Protein AF-A0A3A4U657-F1 (afdb_monomer_lite)

Sequence (75 aa):
MCGCHGRGAQIEGFAIPCLLLLLSEKPSHGYELVERLESDFGMSGVDPGGVYRNLKRLEDDGCLDSEWETGDTGP

pLDDT: mean 80.79, std 17.16, range [41.47, 95.06]

Secondary structure (DSSP, 8-state):
-----------TTSHHHHHHHHHHH----HHHHHHHHHHHH--TT--HHHHHHHHHHHHHTTS------------

Radius of gyration: 14.93 Å; chains: 1; bounding box: 36×32×45 Å

Structure (mmCIF, N/CA/C/O backbone):
data_AF-A0A3A4U657-F1
#
_entry.id   AF-A0A3A4U657-F1
#
loop_
_atom_site.group_PDB
_atom_site.id
_atom_site.type_symbol
_atom_site.label_atom_id
_atom_site.label_alt_id
_atom_site.label_comp_id
_atom_site.label_asym_id
_atom_site.label_entity_id
_atom_site.label_seq_id
_atom_site.pdbx_PDB_ins_code
_atom_site.Cartn_x
_atom_site.Cartn_y
_atom_site.Cartn_z
_atom_site.occupancy
_atom_site.B_iso_or_equiv
_atom_site.auth_seq_id
_atom_site.auth_comp_id
_atom_site.auth_asym_id
_atom_site.auth_atom_id
_atom_site.pdbx_PDB_model_num
ATOM 1 N N . MET A 1 1 ? 19.713 12.175 -27.594 1.00 42.72 1 MET A N 1
ATOM 2 C CA . MET A 1 1 ? 20.359 11.324 -26.574 1.00 42.72 1 MET A CA 1
ATOM 3 C C . MET A 1 1 ? 19.290 10.375 -26.062 1.00 42.72 1 MET A C 1
ATOM 5 O O . MET A 1 1 ? 18.256 10.839 -25.607 1.00 42.72 1 MET A O 1
ATOM 9 N N . CYS A 1 2 ? 19.456 9.081 -26.327 1.00 41.47 2 CYS A N 1
ATOM 10 C CA . CYS A 1 2 ? 18.449 8.047 -26.095 1.00 41.47 2 CYS A CA 1
ATOM 11 C C . CYS A 1 2 ? 18.458 7.656 -24.609 1.00 41.47 2 CYS A C 1
ATOM 13 O O . CYS A 1 2 ? 19.491 7.228 -24.099 1.00 41.47 2 CYS A O 1
ATOM 15 N N . GLY A 1 3 ? 17.338 7.859 -23.912 1.00 44.62 3 GLY A N 1
ATOM 16 C CA . GLY A 1 3 ? 17.174 7.516 -22.501 1.00 44.62 3 GLY A CA 1
ATOM 17 C C . GLY A 1 3 ? 16.898 6.028 -22.324 1.00 44.62 3 GLY A C 1
ATOM 18 O O . GLY A 1 3 ? 15.746 5.611 -22.236 1.00 44.62 3 GLY A O 1
ATOM 19 N N . CYS A 1 4 ? 17.958 5.230 -22.269 1.00 46.53 4 CYS A N 1
ATOM 20 C CA . CYS A 1 4 ? 17.916 3.833 -21.853 1.00 46.53 4 CYS A CA 1
ATOM 21 C C . CYS A 1 4 ? 17.767 3.755 -20.321 1.00 46.53 4 CYS A C 1
ATOM 23 O O . CYS A 1 4 ? 18.721 3.413 -19.631 1.00 46.53 4 CYS A O 1
ATOM 25 N N . HIS A 1 5 ? 16.601 4.105 -19.773 1.00 53.00 5 HIS A N 1
ATOM 26 C CA . HIS A 1 5 ? 16.281 3.788 -18.377 1.00 53.00 5 HIS A CA 1
ATOM 27 C C . HIS A 1 5 ? 15.729 2.366 -18.334 1.00 53.00 5 HIS A C 1
ATOM 29 O O . HIS A 1 5 ? 14.808 2.027 -19.078 1.00 53.00 5 HIS A O 1
ATOM 35 N N . GLY A 1 6 ? 16.386 1.518 -17.543 1.00 44.69 6 GLY A N 1
ATOM 36 C CA . GLY A 1 6 ? 16.182 0.080 -17.498 1.00 44.69 6 GLY A CA 1
ATOM 37 C C . GLY A 1 6 ? 14.714 -0.300 -17.382 1.00 44.69 6 GLY A C 1
ATOM 38 O O . GLY A 1 6 ? 14.122 -0.215 -16.313 1.00 44.69 6 GLY A O 1
ATOM 39 N N . ARG A 1 7 ? 14.164 -0.822 -18.480 1.00 46.62 7 ARG A N 1
ATOM 40 C CA . ARG A 1 7 ? 13.007 -1.713 -18.459 1.00 46.62 7 ARG A CA 1
ATOM 41 C C . ARG A 1 7 ? 13.447 -3.039 -17.835 1.00 46.62 7 ARG A C 1
ATOM 43 O O . ARG A 1 7 ? 13.535 -4.055 -18.518 1.00 46.62 7 ARG A O 1
ATOM 50 N N . GLY A 1 8 ? 13.775 -3.027 -16.544 1.00 45.34 8 GLY A N 1
ATOM 51 C CA . GLY A 1 8 ? 13.426 -4.178 -15.727 1.00 45.34 8 GLY A CA 1
ATOM 52 C C . GLY A 1 8 ? 11.917 -4.297 -15.868 1.00 45.34 8 GLY A C 1
ATOM 53 O O . GLY A 1 8 ? 11.228 -3.284 -15.785 1.00 45.34 8 GLY A O 1
ATOM 54 N N . ALA A 1 9 ? 11.422 -5.471 -16.233 1.00 47.69 9 ALA A N 1
ATOM 55 C CA . ALA A 1 9 ? 10.000 -5.719 -16.366 1.00 47.69 9 ALA A CA 1
ATOM 56 C C . ALA A 1 9 ? 9.333 -5.500 -14.999 1.00 47.69 9 ALA A C 1
ATOM 58 O O . ALA A 1 9 ? 9.129 -6.449 -14.250 1.00 47.69 9 ALA A O 1
ATOM 59 N N . GLN A 1 10 ? 9.038 -4.248 -14.640 1.00 54.97 10 GLN A N 1
ATOM 60 C CA . GLN A 1 10 ? 8.045 -3.963 -13.629 1.00 54.97 10 GLN A CA 1
ATOM 61 C C . GLN A 1 10 ? 6.768 -4.520 -14.219 1.00 54.97 10 GLN A C 1
ATOM 63 O O . GLN A 1 10 ? 6.248 -4.028 -15.218 1.00 54.97 10 GLN A O 1
ATOM 68 N N . ILE A 1 11 ? 6.356 -5.660 -13.685 1.00 60.75 11 ILE A N 1
ATOM 69 C CA . ILE A 1 11 ? 5.087 -6.266 -14.025 1.00 60.75 11 ILE A CA 1
ATOM 70 C C . ILE A 1 11 ? 4.065 -5.232 -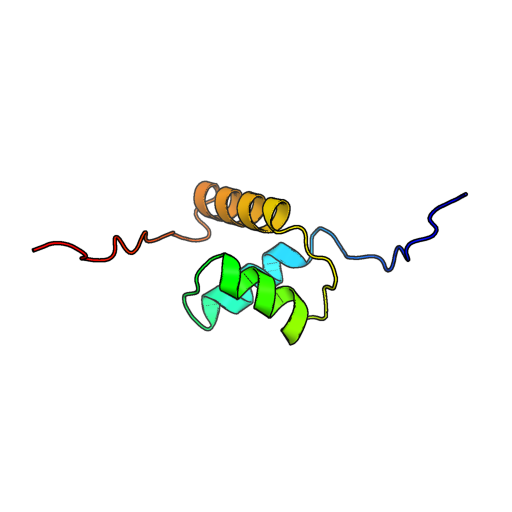13.556 1.00 60.75 11 ILE A C 1
ATOM 72 O O . ILE A 1 11 ? 3.780 -5.152 -12.368 1.00 60.75 11 ILE A O 1
ATOM 76 N N . GLU A 1 12 ? 3.562 -4.398 -14.468 1.00 59.28 12 GLU A N 1
ATOM 77 C CA . GLU A 1 12 ? 2.615 -3.316 -14.154 1.00 59.28 12 GLU A CA 1
ATOM 78 C C . GLU A 1 12 ? 1.360 -3.854 -13.431 1.00 59.28 12 GLU A C 1
ATOM 80 O O . GLU A 1 12 ? 0.673 -3.119 -12.729 1.00 59.28 12 GLU A O 1
ATOM 85 N N . GLY A 1 13 ? 1.101 -5.165 -13.527 1.00 69.69 13 GLY A N 1
ATOM 86 C CA . GLY A 1 13 ? 0.057 -5.877 -12.789 1.00 69.69 13 GLY A CA 1
ATOM 87 C C . GLY A 1 13 ? 0.432 -6.417 -11.400 1.00 69.69 13 GLY A C 1
ATOM 88 O O . GLY A 1 13 ? -0.442 -6.959 -10.733 1.00 69.69 13 GLY A O 1
ATOM 89 N N . PHE A 1 14 ? 1.683 -6.306 -10.938 1.00 85.50 14 PHE A N 1
ATOM 90 C CA . PHE A 1 14 ? 2.114 -6.838 -9.633 1.00 85.50 14 PHE A CA 1
ATOM 91 C C . PHE A 1 14 ? 1.860 -5.867 -8.470 1.00 85.50 14 PHE A C 1
ATOM 93 O O . PHE A 1 14 ? 1.799 -6.286 -7.320 1.00 85.50 14 PHE A O 1
ATOM 100 N N . ALA A 1 15 ? 1.605 -4.588 -8.759 1.00 87.75 15 ALA A N 1
ATOM 101 C CA . ALA A 1 15 ? 1.244 -3.612 -7.733 1.00 87.75 15 ALA A CA 1
ATOM 102 C C . ALA A 1 15 ? -0.081 -3.963 -7.036 1.00 87.75 15 ALA A C 1
ATOM 104 O O . ALA A 1 15 ? -0.176 -3.850 -5.821 1.00 87.75 15 ALA A O 1
ATOM 105 N N . ILE A 1 16 ? -1.090 -4.432 -7.779 1.00 91.00 16 ILE A N 1
ATOM 106 C CA . ILE A 1 16 ? -2.413 -4.779 -7.229 1.00 91.00 16 ILE A CA 1
ATOM 107 C C . ILE A 1 16 ? -2.334 -5.854 -6.128 1.00 91.00 16 ILE A C 1
ATOM 109 O O . ILE A 1 16 ? -2.807 -5.586 -5.023 1.00 91.00 16 ILE A O 1
ATOM 113 N N . PRO A 1 17 ? -1.746 -7.047 -6.360 1.00 92.56 17 PRO A N 1
ATOM 114 C CA . PRO A 1 17 ? -1.648 -8.056 -5.308 1.00 92.56 17 PRO A CA 1
ATOM 115 C C . PRO A 1 17 ? -0.789 -7.592 -4.125 1.00 92.56 17 PRO A C 1
ATOM 117 O O . PRO A 1 17 ? -1.117 -7.922 -2.989 1.00 92.56 17 PRO A O 1
ATOM 120 N N . CYS A 1 18 ? 0.258 -6.790 -4.352 1.00 93.31 18 CYS A N 1
ATOM 121 C CA . CYS A 1 18 ? 1.048 -6.206 -3.265 1.00 93.31 18 CYS A CA 1
ATOM 122 C C . CYS A 1 18 ? 0.241 -5.208 -2.427 1.00 93.31 18 CYS A C 1
ATOM 124 O O . CYS A 1 18 ? 0.306 -5.266 -1.206 1.00 93.31 18 CYS A O 1
ATOM 126 N N . LEU A 1 19 ? -0.555 -4.336 -3.051 1.00 93.00 19 LEU A N 1
ATOM 127 C CA . LEU A 1 19 ? -1.435 -3.401 -2.343 1.00 93.00 19 LEU A CA 1
ATOM 128 C C . LEU A 1 19 ? -2.440 -4.142 -1.458 1.00 93.00 19 LEU A C 1
ATOM 130 O O . LEU A 1 19 ? -2.608 -3.787 -0.295 1.00 93.00 19 LEU A O 1
ATOM 134 N N . LEU A 1 20 ? -3.067 -5.195 -1.987 1.00 93.69 20 LEU A N 1
ATOM 135 C CA . LEU A 1 20 ? -4.001 -6.023 -1.223 1.00 93.69 20 LEU A CA 1
ATOM 136 C C . LEU A 1 20 ? -3.307 -6.748 -0.067 1.00 93.69 20 LEU A C 1
ATOM 138 O O . LEU A 1 20 ? -3.860 -6.802 1.027 1.00 93.69 20 LEU A O 1
ATOM 142 N N . LEU A 1 21 ? -2.094 -7.267 -0.282 1.00 94.94 21 LEU A N 1
ATOM 143 C CA . LEU A 1 21 ? -1.302 -7.885 0.780 1.00 94.94 21 LEU A CA 1
ATOM 144 C C . LEU A 1 21 ? -0.987 -6.873 1.891 1.00 94.94 21 LEU A C 1
ATOM 146 O O . LEU A 1 21 ? -1.289 -7.140 3.050 1.00 94.94 21 LEU A O 1
ATOM 150 N N . LEU A 1 22 ? -0.465 -5.697 1.536 1.00 94.38 22 LEU A N 1
ATOM 151 C CA . LEU A 1 22 ? -0.139 -4.630 2.485 1.00 94.38 22 LEU A CA 1
ATOM 152 C C . LEU A 1 22 ? -1.362 -4.203 3.310 1.00 94.38 22 LEU A C 1
ATOM 154 O O . LEU A 1 22 ? -1.280 -4.123 4.533 1.00 94.38 22 LEU A O 1
ATOM 158 N N . LEU A 1 23 ? -2.504 -3.997 2.648 1.00 94.25 23 LEU A N 1
ATOM 159 C CA . LEU A 1 23 ? -3.767 -3.640 3.298 1.00 94.25 23 LEU A CA 1
ATOM 160 C C . LEU A 1 23 ? -4.330 -4.771 4.167 1.00 94.25 23 LEU A C 1
ATOM 162 O O . LEU A 1 23 ? -4.955 -4.499 5.190 1.00 94.25 23 LEU A O 1
ATOM 166 N N . SER A 1 24 ? -4.097 -6.033 3.792 1.00 94.19 24 SER A N 1
ATOM 167 C CA . SER A 1 24 ? -4.510 -7.185 4.602 1.00 94.19 24 SER A CA 1
ATOM 168 C C . SER A 1 24 ? -3.700 -7.328 5.893 1.00 94.19 24 SER A C 1
ATOM 170 O O . SER A 1 24 ? -4.215 -7.849 6.880 1.00 94.19 24 SER A O 1
ATOM 172 N N . GLU A 1 25 ? -2.448 -6.860 5.903 1.00 94.75 25 GLU A N 1
ATOM 173 C CA . GLU A 1 25 ? -1.612 -6.827 7.105 1.00 94.75 25 GLU A CA 1
ATOM 174 C C . GLU A 1 25 ? -2.021 -5.687 8.038 1.00 94.75 25 GLU A C 1
ATOM 176 O O . GLU A 1 25 ? -2.099 -5.872 9.255 1.00 94.75 25 GLU A O 1
ATOM 181 N N . LYS A 1 26 ? -2.243 -4.495 7.472 1.00 91.38 26 LYS A N 1
ATOM 182 C CA . LYS A 1 26 ? -2.569 -3.286 8.225 1.00 91.38 26 LYS A CA 1
ATOM 183 C C . LYS A 1 26 ? -3.273 -2.263 7.319 1.00 91.38 26 LYS A C 1
ATOM 185 O O . LYS A 1 26 ? -2.747 -1.955 6.248 1.00 91.38 26 LYS A O 1
ATOM 190 N N . PRO A 1 27 ? -4.390 -1.655 7.761 1.00 91.00 27 PRO A N 1
ATOM 191 C CA . PRO A 1 27 ? -4.928 -0.462 7.117 1.00 91.00 27 PRO A CA 1
ATOM 192 C C . PRO A 1 27 ? -3.865 0.642 7.061 1.00 91.00 27 PRO A C 1
ATOM 194 O O . PRO A 1 27 ? -3.235 0.963 8.072 1.00 91.00 27 PRO A O 1
ATOM 197 N N . SER A 1 28 ? -3.661 1.205 5.874 1.00 92.38 28 SER A N 1
ATOM 198 C CA . SER A 1 28 ? -2.598 2.173 5.606 1.00 92.38 28 SER A CA 1
ATOM 199 C C . SER A 1 28 ? -3.077 3.246 4.642 1.00 92.38 28 SER A C 1
ATOM 201 O O . SER A 1 28 ? -3.898 2.994 3.758 1.00 92.38 28 SER A O 1
ATOM 203 N N . HIS A 1 29 ? -2.523 4.447 4.784 1.00 91.50 29 HIS A N 1
ATOM 204 C CA . HIS A 1 29 ? -2.798 5.532 3.852 1.00 91.50 29 HIS A CA 1
ATOM 205 C C . HIS A 1 29 ? -2.128 5.274 2.502 1.00 91.50 29 HIS A C 1
ATOM 207 O O . HIS A 1 29 ? -1.082 4.632 2.409 1.00 91.50 29 HIS A O 1
ATOM 213 N N . GLY A 1 30 ? -2.694 5.840 1.436 1.00 90.00 30 GLY A N 1
ATOM 214 C CA . GLY A 1 30 ? -2.196 5.593 0.085 1.00 90.00 30 GLY A CA 1
ATOM 215 C C . GLY A 1 30 ? -0.735 6.012 -0.143 1.00 90.00 30 GLY A C 1
ATOM 216 O O . GLY A 1 30 ? -0.045 5.356 -0.916 1.00 90.00 30 GLY A O 1
ATOM 217 N N . TYR A 1 31 ? -0.231 7.031 0.565 1.00 91.81 31 TYR A N 1
ATOM 218 C CA . TYR A 1 31 ? 1.187 7.406 0.491 1.00 91.81 31 TYR A CA 1
ATOM 219 C C . TYR A 1 31 ? 2.103 6.383 1.189 1.00 91.81 31 TYR A C 1
ATOM 221 O O . TYR A 1 31 ? 3.144 6.038 0.641 1.00 91.81 31 TYR A O 1
ATOM 229 N N . GLU A 1 32 ? 1.689 5.834 2.338 1.00 93.88 32 GLU A N 1
ATOM 230 C CA . GLU A 1 32 ? 2.424 4.774 3.051 1.00 93.88 32 GLU A CA 1
ATOM 231 C C . GLU A 1 32 ? 2.487 3.504 2.190 1.00 93.88 32 GLU A C 1
ATOM 233 O O . GLU A 1 32 ? 3.520 2.846 2.116 1.00 93.88 32 GLU A O 1
ATOM 238 N N . LEU A 1 33 ? 1.406 3.188 1.468 1.00 93.94 33 LEU A N 1
ATOM 239 C CA . LEU A 1 33 ? 1.386 2.074 0.520 1.00 93.94 33 LEU A CA 1
ATOM 240 C C . LEU A 1 33 ? 2.388 2.268 -0.623 1.00 93.94 33 LEU A C 1
ATOM 242 O O . LEU A 1 33 ? 3.068 1.314 -0.989 1.00 93.94 33 LEU A O 1
ATOM 246 N N . VAL A 1 34 ? 2.511 3.481 -1.174 1.00 93.00 34 VAL A N 1
ATOM 247 C CA . VAL A 1 34 ? 3.519 3.786 -2.205 1.00 93.00 34 VAL A CA 1
ATOM 248 C C . VAL A 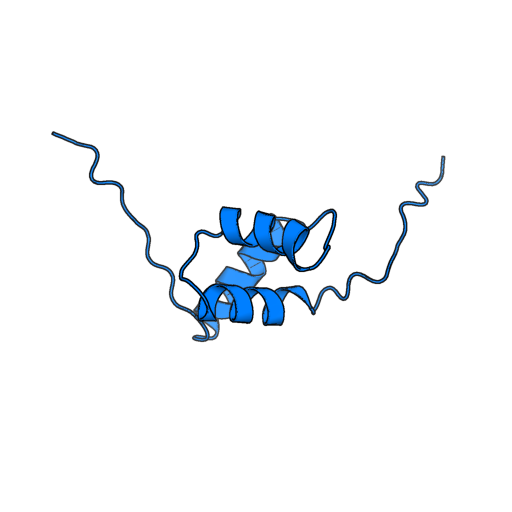1 34 ? 4.929 3.557 -1.662 1.00 93.00 34 VAL A C 1
ATOM 250 O O . VAL A 1 34 ? 5.708 2.855 -2.300 1.00 93.00 34 VAL A O 1
ATOM 253 N N . GLU A 1 35 ? 5.237 4.071 -0.470 1.00 92.62 35 GLU A N 1
ATOM 254 C CA . GLU A 1 35 ? 6.548 3.879 0.163 1.00 92.62 35 GLU A CA 1
ATOM 255 C C . GLU A 1 35 ? 6.850 2.395 0.411 1.00 92.62 35 GLU A C 1
ATOM 257 O O . GLU A 1 35 ? 7.933 1.917 0.067 1.00 92.62 35 GLU A O 1
ATOM 262 N N . ARG A 1 36 ? 5.874 1.637 0.928 1.00 93.75 36 ARG A N 1
ATOM 263 C CA . ARG A 1 36 ? 6.031 0.199 1.189 1.00 93.75 36 ARG A CA 1
ATOM 264 C C . ARG A 1 36 ? 6.177 -0.630 -0.085 1.00 93.75 36 ARG A C 1
ATOM 266 O O . ARG A 1 36 ? 6.896 -1.626 -0.083 1.00 93.75 36 ARG A O 1
ATOM 273 N N . LEU A 1 37 ? 5.557 -0.228 -1.197 1.00 91.75 37 LEU A N 1
ATOM 274 C CA . LEU A 1 37 ? 5.785 -0.874 -2.496 1.00 91.75 37 LEU A CA 1
ATOM 275 C C . LEU A 1 37 ? 7.250 -0.747 -2.942 1.00 91.75 37 LEU A C 1
ATOM 277 O O . LEU A 1 37 ? 7.812 -1.693 -3.501 1.00 91.75 37 LEU A O 1
ATOM 281 N N . GLU A 1 38 ? 7.886 0.391 -2.669 1.00 90.25 38 GLU A N 1
ATOM 282 C CA . GLU A 1 38 ? 9.300 0.594 -2.978 1.00 90.25 38 GLU A CA 1
ATOM 283 C C . GLU A 1 38 ? 10.217 -0.134 -1.984 1.00 90.25 38 GLU A C 1
ATOM 285 O O . GLU A 1 38 ? 11.155 -0.808 -2.418 1.00 90.25 38 GLU A O 1
ATOM 290 N N . SER A 1 39 ? 9.947 -0.045 -0.674 1.00 91.50 39 SER A N 1
ATOM 291 C CA . SER A 1 39 ? 10.811 -0.617 0.370 1.00 91.50 39 SER A CA 1
ATOM 292 C C . SER A 1 39 ? 10.716 -2.136 0.482 1.00 91.50 39 SER A C 1
ATOM 294 O O . SER A 1 39 ? 11.746 -2.805 0.570 1.00 91.50 39 SER A O 1
ATOM 296 N N . ASP A 1 40 ? 9.500 -2.686 0.468 1.00 91.50 40 ASP A N 1
ATOM 297 C CA . ASP A 1 40 ? 9.252 -4.090 0.814 1.00 91.50 40 ASP A CA 1
ATOM 298 C C . ASP A 1 40 ? 9.346 -4.985 -0.433 1.00 91.50 40 ASP A C 1
ATOM 300 O O . ASP A 1 40 ? 9.758 -6.143 -0.348 1.00 91.50 40 ASP A O 1
ATOM 304 N N . PHE A 1 41 ? 9.011 -4.441 -1.610 1.00 88.44 41 PHE A N 1
ATOM 305 C CA . PHE A 1 41 ? 8.970 -5.187 -2.875 1.00 88.44 41 PHE A CA 1
ATOM 306 C C . PHE A 1 41 ? 10.002 -4.724 -3.912 1.00 88.44 41 PHE A C 1
ATOM 308 O O . PHE A 1 41 ? 10.078 -5.307 -4.995 1.00 88.44 41 PHE A O 1
ATOM 315 N N . GLY A 1 42 ? 10.802 -3.694 -3.614 1.00 86.38 42 GLY A N 1
ATOM 316 C CA . GLY A 1 42 ? 11.843 -3.203 -4.521 1.00 86.38 42 GLY A CA 1
ATOM 317 C C . GLY A 1 42 ? 11.296 -2.616 -5.824 1.00 86.38 42 GLY A C 1
ATOM 318 O O . GLY A 1 42 ? 12.006 -2.586 -6.833 1.00 86.38 42 GLY A O 1
ATOM 319 N N . MET A 1 43 ? 10.035 -2.166 -5.837 1.00 85.06 43 MET A N 1
ATOM 320 C CA . MET A 1 43 ? 9.419 -1.553 -7.013 1.00 85.06 43 MET A CA 1
ATOM 321 C C . MET A 1 43 ? 9.888 -0.101 -7.159 1.00 85.06 43 MET A C 1
ATOM 323 O O . MET A 1 43 ? 9.126 0.830 -6.959 1.00 85.06 43 MET A O 1
ATOM 327 N N . SER A 1 44 ? 11.158 0.118 -7.495 1.00 80.56 44 SER A N 1
ATOM 328 C CA . SER A 1 44 ? 11.690 1.479 -7.639 1.00 80.56 44 SER A CA 1
ATOM 329 C C . SER A 1 44 ? 10.950 2.277 -8.717 1.00 80.56 44 SER A C 1
ATOM 331 O O . SER A 1 44 ? 10.766 1.781 -9.829 1.00 80.56 44 SER A O 1
ATOM 333 N N . GLY A 1 45 ? 10.587 3.526 -8.417 1.00 80.38 45 GLY A N 1
ATOM 334 C CA . GLY A 1 45 ? 9.959 4.421 -9.391 1.00 80.38 45 GLY A CA 1
ATOM 335 C C . GLY A 1 45 ? 8.477 4.130 -9.613 1.00 80.38 45 GLY A C 1
ATOM 336 O O . GLY A 1 45 ? 7.968 4.373 -10.708 1.00 80.38 45 GLY A O 1
ATOM 337 N N . VAL A 1 46 ? 7.795 3.598 -8.594 1.00 84.44 46 VAL A N 1
ATOM 338 C CA . VAL A 1 46 ? 6.338 3.426 -8.605 1.00 84.44 46 VAL A CA 1
ATOM 339 C C . VAL A 1 46 ? 5.673 4.774 -8.881 1.00 84.44 46 VAL A C 1
ATOM 341 O O . VAL A 1 46 ? 5.918 5.747 -8.175 1.00 84.44 46 VAL A O 1
ATOM 344 N N . ASP A 1 47 ? 4.814 4.830 -9.905 1.00 86.50 47 ASP A N 1
ATOM 345 C CA . ASP A 1 47 ? 3.973 6.001 -10.182 1.00 86.50 47 ASP A CA 1
ATOM 346 C C . ASP A 1 47 ? 2.889 6.111 -9.097 1.00 86.50 47 ASP A C 1
ATOM 348 O O . ASP A 1 47 ? 1.963 5.287 -9.092 1.00 86.50 47 ASP A O 1
ATOM 352 N N . PRO A 1 48 ? 2.926 7.132 -8.214 1.00 89.88 48 PRO A N 1
ATOM 353 C CA . PRO A 1 48 ? 1.897 7.300 -7.193 1.00 89.88 48 PRO A CA 1
ATOM 354 C C . PRO A 1 48 ? 0.513 7.454 -7.826 1.00 89.88 48 PRO A C 1
ATOM 356 O O . PRO A 1 48 ? -0.467 6.909 -7.326 1.00 89.88 48 PRO A O 1
ATOM 359 N N . GLY A 1 49 ? 0.424 8.128 -8.981 1.00 90.50 49 GLY A N 1
ATOM 360 C CA . GLY A 1 49 ? -0.832 8.277 -9.712 1.00 90.50 49 GLY A CA 1
ATOM 361 C C . GLY A 1 49 ? -1.423 6.931 -10.139 1.00 90.50 49 GLY A C 1
ATOM 362 O O . GLY A 1 49 ? -2.632 6.732 -10.053 1.00 90.50 49 GLY A O 1
ATOM 363 N N . GLY A 1 50 ? -0.583 5.994 -10.576 1.00 90.25 50 GLY A N 1
ATOM 364 C CA . GLY A 1 50 ? -0.956 4.628 -10.935 1.00 90.25 50 GLY A CA 1
ATOM 365 C C . GLY A 1 50 ? -1.436 3.826 -9.736 1.00 90.25 50 GLY A C 1
ATOM 366 O O . GLY A 1 50 ? -2.462 3.155 -9.831 1.00 90.25 50 GLY A O 1
ATOM 367 N N . VAL A 1 51 ? -0.759 3.960 -8.595 1.00 91.12 51 VAL A N 1
ATOM 368 C CA . VAL A 1 51 ? -1.192 3.346 -7.334 1.00 91.12 51 VAL A CA 1
ATOM 369 C C . VAL A 1 51 ? -2.562 3.867 -6.916 1.00 91.12 51 VAL A C 1
ATOM 371 O O . VAL A 1 51 ? -3.460 3.064 -6.689 1.00 91.12 51 VAL A O 1
ATOM 374 N N . TYR A 1 52 ? -2.778 5.184 -6.907 1.00 91.94 52 TYR A N 1
ATOM 375 C CA . TYR A 1 52 ? -4.080 5.754 -6.551 1.00 91.94 52 TYR A CA 1
ATOM 376 C C . TYR A 1 52 ? -5.191 5.346 -7.524 1.00 91.94 52 TYR A C 1
ATOM 378 O O . TYR A 1 52 ? -6.304 5.056 -7.091 1.00 91.94 52 TYR A O 1
ATOM 386 N N . ARG A 1 53 ? -4.901 5.252 -8.830 1.00 91.31 53 ARG A N 1
ATOM 387 C CA . ARG A 1 53 ? -5.857 4.716 -9.817 1.00 91.31 53 ARG A CA 1
ATOM 388 C C . ARG A 1 53 ? -6.208 3.254 -9.536 1.00 91.31 53 ARG A C 1
ATOM 390 O O . ARG A 1 53 ? -7.375 2.889 -9.636 1.00 91.31 53 ARG A O 1
ATOM 397 N N . ASN A 1 54 ? -5.224 2.432 -9.173 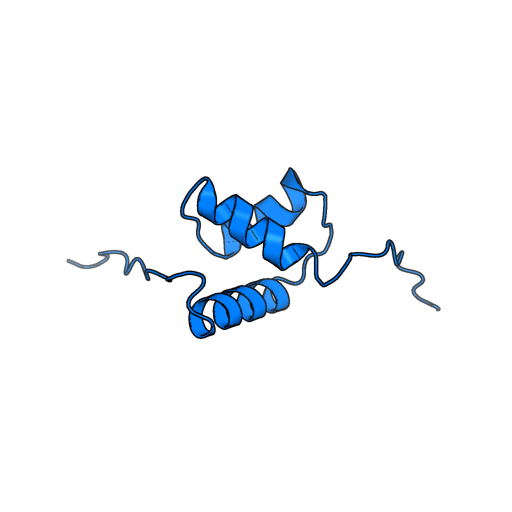1.00 91.88 54 ASN A N 1
ATOM 398 C CA . ASN A 1 54 ? -5.454 1.035 -8.810 1.00 91.88 54 ASN A CA 1
ATOM 399 C C . ASN A 1 54 ? -6.263 0.910 -7.515 1.00 91.88 54 ASN A C 1
ATOM 401 O O . ASN A 1 54 ? -7.199 0.122 -7.480 1.00 91.88 54 ASN A O 1
ATOM 405 N N . LEU A 1 55 ? -5.957 1.707 -6.488 1.00 92.69 55 LEU A N 1
ATOM 406 C CA . LEU A 1 55 ? -6.731 1.750 -5.245 1.00 92.69 55 LEU A CA 1
ATOM 407 C C . LEU A 1 55 ? -8.182 2.146 -5.512 1.00 92.69 55 LEU A C 1
ATOM 409 O O . LEU A 1 55 ? -9.091 1.466 -5.049 1.00 92.69 55 LEU A O 1
ATOM 413 N N . LYS A 1 56 ? -8.400 3.185 -6.329 1.00 92.56 56 LYS A N 1
ATOM 414 C CA . LYS A 1 56 ? -9.751 3.617 -6.691 1.00 92.56 56 LYS A CA 1
ATOM 415 C C . LYS A 1 56 ? -10.518 2.532 -7.441 1.00 92.56 56 LYS A C 1
ATOM 417 O O . LYS A 1 56 ? -11.674 2.274 -7.140 1.00 92.56 56 LYS A O 1
ATOM 422 N N . ARG A 1 57 ? -9.857 1.848 -8.376 1.00 92.69 57 ARG A N 1
ATOM 423 C CA . ARG A 1 57 ? -10.452 0.710 -9.078 1.00 92.69 57 ARG A CA 1
ATOM 424 C C . ARG A 1 57 ? -10.793 -0.443 -8.131 1.00 92.69 57 ARG A C 1
ATOM 426 O O . ARG A 1 57 ? -11.851 -1.031 -8.277 1.00 92.69 57 ARG A O 1
ATOM 433 N N . LEU A 1 58 ? -9.913 -0.777 -7.189 1.00 93.19 58 LEU A N 1
ATOM 434 C CA . LEU A 1 58 ? -10.164 -1.838 -6.210 1.00 93.19 58 LEU A CA 1
ATOM 435 C C . LEU A 1 58 ? -11.342 -1.499 -5.290 1.00 93.19 58 LEU A C 1
ATOM 437 O O . LEU A 1 58 ? -12.100 -2.396 -4.937 1.00 93.19 58 LEU A O 1
ATOM 441 N N . GLU A 1 59 ? -11.505 -0.229 -4.928 1.00 94.06 59 GLU A N 1
ATOM 442 C CA . GLU A 1 59 ? -12.682 0.258 -4.204 1.00 94.06 59 GLU A CA 1
ATOM 443 C C . GLU A 1 59 ? -13.953 0.113 -5.052 1.00 94.06 59 GLU A C 1
ATOM 445 O O . GLU A 1 59 ? -14.939 -0.466 -4.602 1.00 94.06 59 GLU A O 1
ATOM 450 N N . ASP A 1 60 ? -13.913 0.568 -6.309 1.00 95.06 60 ASP A N 1
ATOM 451 C CA . ASP A 1 60 ? -15.047 0.481 -7.236 1.00 95.06 60 ASP A CA 1
ATOM 452 C C . ASP A 1 60 ? -15.434 -0.987 -7.543 1.00 95.06 60 ASP A C 1
ATOM 454 O O . ASP A 1 60 ? -16.615 -1.298 -7.704 1.00 95.06 60 ASP A O 1
ATOM 458 N N . ASP A 1 61 ? -14.453 -1.899 -7.571 1.00 94.44 61 ASP A N 1
ATOM 459 C CA . ASP A 1 61 ? -14.633 -3.351 -7.719 1.00 94.44 61 ASP A CA 1
ATOM 460 C C . ASP A 1 61 ? -15.069 -4.035 -6.394 1.00 94.44 61 ASP A C 1
ATOM 462 O O . ASP A 1 61 ? -15.301 -5.247 -6.368 1.00 94.44 61 ASP A O 1
ATOM 466 N N . GLY A 1 62 ? -15.182 -3.291 -5.285 1.00 93.25 62 GLY A N 1
ATOM 467 C CA . GLY A 1 62 ? -15.615 -3.788 -3.972 1.00 93.25 62 GLY A CA 1
ATOM 468 C C . GLY A 1 62 ? -14.587 -4.663 -3.245 1.00 93.25 62 GLY A C 1
ATOM 469 O O . GLY A 1 62 ? -14.947 -5.446 -2.366 1.00 93.25 62 GLY A O 1
ATOM 470 N N . CYS A 1 63 ? -13.313 -4.573 -3.631 1.00 91.06 63 CYS A N 1
ATOM 471 C CA . CYS A 1 63 ? -12.211 -5.345 -3.051 1.00 91.06 63 CYS A CA 1
ATOM 472 C C . CYS A 1 63 ? -11.602 -4.689 -1.802 1.00 91.06 63 CYS A C 1
ATOM 474 O O . CYS A 1 63 ? -10.945 -5.373 -1.019 1.00 91.06 63 CYS A O 1
ATOM 476 N N . LEU A 1 64 ? -11.784 -3.380 -1.629 1.00 91.94 64 LEU A N 1
ATOM 477 C CA . LEU A 1 64 ? -11.358 -2.619 -0.455 1.00 91.94 64 LEU A CA 1
ATOM 478 C C . LEU A 1 64 ? -12.363 -1.504 -0.159 1.00 91.94 64 LEU A C 1
ATOM 480 O O . LEU A 1 64 ? -13.189 -1.183 -1.010 1.00 91.94 64 LEU A O 1
ATOM 484 N N . ASP A 1 65 ? -12.254 -0.912 1.026 1.00 88.50 65 ASP A N 1
ATOM 485 C CA . ASP A 1 65 ? -12.986 0.293 1.416 1.00 88.50 65 ASP A CA 1
ATOM 486 C C . ASP A 1 65 ? -11.982 1.366 1.852 1.00 88.50 65 ASP A C 1
ATOM 488 O O . ASP A 1 65 ? -10.911 1.029 2.375 1.00 88.50 65 ASP A O 1
ATOM 492 N N . SER A 1 66 ? -12.292 2.639 1.607 1.00 86.88 66 SER A N 1
ATOM 493 C CA . SER A 1 66 ? -11.452 3.755 2.037 1.00 86.88 66 SER A CA 1
ATOM 494 C C . SER A 1 66 ? -12.160 4.594 3.093 1.00 86.88 66 SER A C 1
ATOM 496 O O . SER A 1 66 ? -13.263 5.102 2.900 1.00 86.88 66 SER A O 1
ATOM 498 N N . GLU A 1 67 ? -11.492 4.777 4.229 1.00 83.31 67 GLU A N 1
ATOM 499 C CA . GLU A 1 67 ? -11.938 5.704 5.260 1.00 83.31 67 GLU A CA 1
ATOM 500 C C . GLU A 1 67 ? -11.119 6.989 5.168 1.00 83.31 67 GLU A C 1
ATOM 502 O O . GLU A 1 67 ? -9.885 6.988 5.218 1.00 83.31 67 GLU A O 1
ATOM 507 N N . TRP A 1 68 ? -11.819 8.112 5.027 1.00 73.25 68 TRP A N 1
ATOM 508 C CA . TRP A 1 68 ? -11.207 9.421 5.173 1.00 73.25 68 TRP A CA 1
ATOM 509 C C . TRP A 1 68 ? -11.172 9.758 6.655 1.00 73.25 68 TRP A C 1
ATOM 511 O O . TRP A 1 68 ? -12.197 10.097 7.245 1.00 73.25 68 TRP A O 1
ATOM 521 N N . GLU A 1 69 ? -9.985 9.710 7.251 1.00 68.06 69 GLU A N 1
ATOM 522 C CA . GLU A 1 69 ? -9.762 10.334 8.548 1.00 68.06 69 GLU A CA 1
ATOM 523 C C . GLU A 1 69 ? -9.844 11.853 8.361 1.00 68.06 69 GLU A C 1
ATOM 525 O O . GLU A 1 69 ? -8.862 12.535 8.057 1.00 68.06 69 GLU A O 1
ATOM 530 N N . THR A 1 70 ? -11.050 12.408 8.494 1.00 62.19 70 THR A N 1
ATOM 531 C CA . THR A 1 70 ? -11.210 13.841 8.719 1.00 62.19 70 THR A CA 1
ATOM 532 C C . THR A 1 70 ? -10.573 14.126 10.065 1.00 62.19 70 THR A C 1
ATOM 534 O O . THR A 1 70 ? -11.176 13.861 11.103 1.00 62.19 70 THR A O 1
ATOM 537 N N . GLY A 1 71 ? -9.327 14.599 10.044 1.00 57.78 71 GLY A N 1
ATOM 538 C CA . GLY A 1 71 ? -8.657 15.063 11.244 1.00 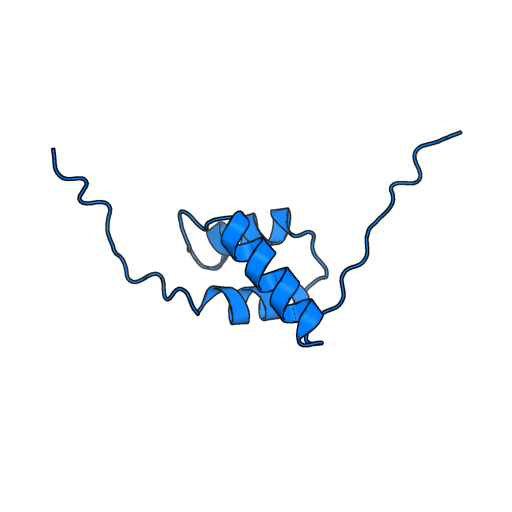57.78 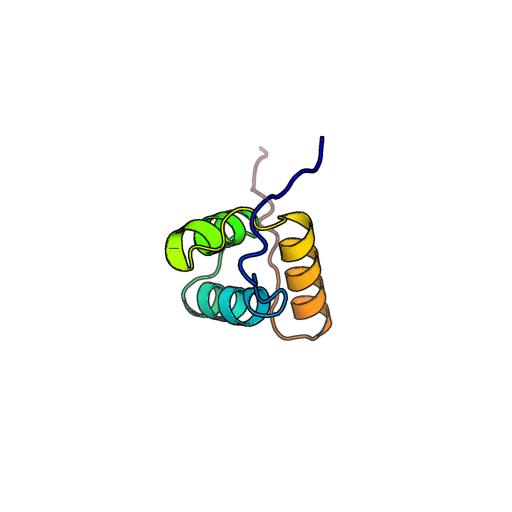71 GLY A CA 1
ATOM 539 C C . GLY A 1 71 ? -9.589 16.028 11.960 1.00 57.78 71 GLY A C 1
ATOM 540 O O . GLY A 1 71 ? -9.983 17.047 11.392 1.00 57.78 71 GLY A O 1
ATOM 541 N N . ASP A 1 72 ? -9.959 15.678 13.186 1.00 51.69 72 ASP A N 1
ATOM 542 C CA . ASP A 1 72 ? -10.719 16.523 14.095 1.00 51.69 72 ASP A CA 1
ATOM 543 C C . ASP A 1 72 ? -9.799 17.693 14.491 1.00 51.69 72 ASP A C 1
ATOM 545 O O . ASP A 1 72 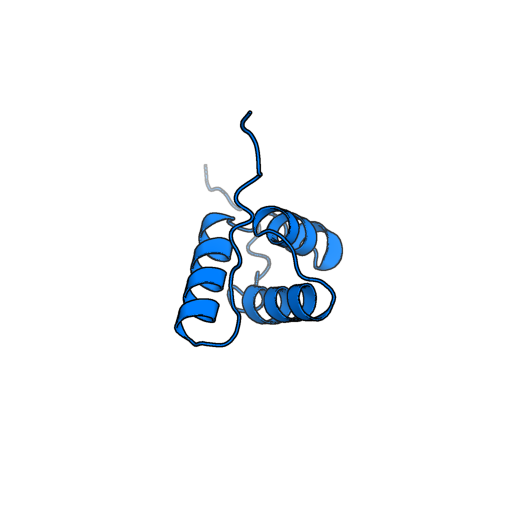? -9.151 17.716 15.533 1.00 51.69 72 ASP A O 1
ATOM 549 N N . THR A 1 73 ? -9.606 18.628 13.562 1.00 59.00 73 THR A N 1
ATOM 550 C CA . THR A 1 73 ? -8.882 19.875 13.780 1.00 59.00 73 THR A CA 1
ATOM 551 C C . THR A 1 73 ? -9.890 21.003 13.699 1.00 59.00 73 THR A C 1
ATOM 553 O O . THR A 1 73 ? -10.074 21.628 12.656 1.00 59.00 73 THR A O 1
ATOM 556 N N . GLY A 1 74 ? -10.532 21.255 14.837 1.00 59.75 74 GLY A N 1
ATOM 557 C CA . GLY A 1 74 ? -11.149 22.545 15.117 1.00 59.75 74 GLY A CA 1
ATOM 558 C C . GLY A 1 74 ? -11.985 22.580 16.398 1.00 59.75 74 GLY A C 1
ATOM 559 O O . GLY A 1 74 ? -13.139 22.161 16.368 1.00 59.75 74 GLY A O 1
ATOM 560 N N . PRO A 1 75 ? -11.463 23.136 17.504 1.00 62.06 75 PRO A N 1
ATOM 561 C CA . PRO A 1 75 ? -12.165 24.149 18.284 1.00 62.06 75 PRO A CA 1
ATOM 562 C C . PRO A 1 75 ? -12.084 25.539 17.628 1.00 62.06 75 PRO A C 1
ATOM 564 O O . PRO A 1 75 ? -11.042 25.852 17.003 1.00 62.06 75 PRO A O 1
#

Foldseek 3Di:
DDPPDDPPPPVLPPLLVQLLVVVVVDNDDLVVSVVCCCVVVVSPPDDSVSSVVSVVVCVVVVNDDDDDPPPPPDD